Protein AF-A0A968B4P5-F1 (afdb_monomer)

pLDDT: mean 87.43, std 12.28, range [45.12, 97.56]

Nearest PDB structures (foldseek):
  6zuk-assembly2_F  TM=4.477E-01  e=1.200E-01  Ralstonia solanacearum
  7e7v-assembly1_A  TM=4.349E-01  e=1.587E-01  Ralstonia solanacearum
  6zum-assembly1_A  TM=4.389E-01  e=4.347E-01  Ralstonia solanacearum
  2bs6-assembly1_B  TM=4.387E-01  e=5.437E-01  Ralstonia solanacearum
  5o7v-assembly2_B  TM=4.573E-01  e=1.006E+00  Ralstonia solanacearum

Foldseek 3Di:
DPDPPPDADPPWDALAPQAWEDDPAWIWGQTVVQFIWIDGDRDIDGLDDPVNSVLSVPFPGDRQKHWYWDADPNWIKIWIDDPRSQWIKIATDPVSDIDTDADDPVRGHDPDDDDDDDPNRD

Secondary structure (DSSP, 8-state):
-----TT------BSSTB--EE-SS-EEEEBTTS-EEEEETTEEEE---HHHHHHHHT-S--TTEEEEEEEETTEEEEEEEETTTTEEEEEETTT--EEE-EETTTTEEP-------BTTB-

Structure (mmCIF, N/CA/C/O backbone):
data_AF-A0A968B4P5-F1
#
_entry.id   AF-A0A968B4P5-F1
#
loop_
_atom_site.group_PDB
_atom_site.id
_atom_site.type_symbol
_atom_site.label_atom_id
_atom_site.label_alt_id
_atom_site.label_comp_id
_atom_site.label_asym_id
_atom_site.label_entity_id
_atom_site.label_seq_id
_atom_site.pdbx_PDB_ins_code
_atom_site.Cartn_x
_atom_site.Cartn_y
_atom_site.Cartn_z
_atom_site.occupancy
_atom_site.B_iso_or_equiv
_atom_site.auth_seq_id
_atom_site.auth_comp_id
_atom_site.auth_asym_id
_atom_site.auth_atom_id
_atom_site.pdbx_PDB_model_num
ATOM 1 N N . PRO A 1 1 ? -24.542 -18.817 24.079 1.00 47.81 1 PRO A N 1
ATOM 2 C CA . PRO A 1 1 ? -24.831 -18.871 22.624 1.00 47.81 1 PRO A CA 1
ATOM 3 C C . PRO A 1 1 ? -23.732 -18.130 21.853 1.00 47.81 1 PRO A C 1
ATOM 5 O O . PRO A 1 1 ? -23.569 -16.935 22.057 1.00 47.81 1 PRO A O 1
ATOM 8 N N . PHE A 1 2 ? -22.935 -18.840 21.048 1.00 45.12 2 PHE A N 1
ATOM 9 C CA . PHE A 1 2 ? -22.027 -18.202 20.089 1.00 45.12 2 PHE A CA 1
ATOM 10 C C . PHE A 1 2 ? -22.834 -17.903 18.832 1.00 45.12 2 PHE A C 1
ATOM 12 O O . PHE A 1 2 ? -22.957 -18.735 17.935 1.00 45.12 2 PHE A O 1
ATOM 19 N N . GLU A 1 3 ? -23.484 -16.748 18.839 1.00 58.69 3 GLU A N 1
ATOM 20 C CA . GLU A 1 3 ? -24.180 -16.222 17.677 1.00 58.69 3 GLU A CA 1
ATOM 21 C C . GLU A 1 3 ? -23.124 -15.801 16.648 1.00 58.69 3 GLU A C 1
ATOM 23 O O . GLU A 1 3 ? -22.128 -15.161 16.998 1.00 58.69 3 GLU A O 1
ATOM 28 N N . ARG A 1 4 ? -23.279 -16.214 15.383 1.00 52.91 4 ARG A N 1
ATOM 29 C CA . ARG A 1 4 ? -22.444 -15.652 14.318 1.00 52.91 4 ARG A CA 1
ATOM 30 C C . ARG A 1 4 ? -22.766 -14.164 14.262 1.00 52.91 4 ARG A C 1
ATOM 32 O O . ARG A 1 4 ? -23.924 -13.816 14.072 1.00 52.91 4 ARG A O 1
ATOM 39 N N . VAL A 1 5 ? -21.754 -13.312 14.403 1.00 59.78 5 VAL A N 1
ATOM 40 C CA . VAL A 1 5 ? -21.895 -11.893 14.070 1.00 59.78 5 VAL A CA 1
ATOM 41 C C . VAL A 1 5 ? -22.142 -11.831 12.564 1.00 59.78 5 VAL A C 1
ATOM 43 O O . VAL A 1 5 ? -21.235 -12.023 11.753 1.00 59.78 5 VAL A O 1
ATOM 46 N N . GLU A 1 6 ? -23.409 -11.698 12.191 1.00 52.09 6 GLU A N 1
ATOM 47 C CA . GLU A 1 6 ? -23.842 -11.536 10.812 1.00 52.09 6 GLU A CA 1
ATOM 48 C C . GLU A 1 6 ? -23.453 -10.122 10.358 1.00 52.09 6 GLU A C 1
ATOM 50 O O . GLU A 1 6 ? -23.793 -9.144 11.017 1.00 52.09 6 GLU A O 1
ATOM 55 N N . GLY A 1 7 ? -22.690 -10.013 9.264 1.00 55.66 7 GLY A N 1
ATOM 56 C CA . GLY A 1 7 ? -22.338 -8.710 8.680 1.00 55.66 7 GLY A CA 1
ATOM 57 C C . GLY A 1 7 ? -20.881 -8.493 8.266 1.00 55.66 7 GLY A C 1
ATOM 58 O O . GLY A 1 7 ? -20.528 -7.369 7.940 1.00 55.66 7 GLY A O 1
ATOM 59 N N . GLY A 1 8 ? -20.037 -9.531 8.251 1.00 58.56 8 GLY A N 1
ATOM 60 C CA . GLY A 1 8 ? -18.590 -9.376 8.048 1.00 58.56 8 GLY A CA 1
ATOM 61 C C . GLY A 1 8 ? -17.955 -10.171 6.916 1.00 58.56 8 GLY A C 1
ATOM 62 O O . GLY A 1 8 ? -16.843 -10.664 7.081 1.00 58.56 8 GLY A O 1
ATOM 63 N N . ILE A 1 9 ? -18.657 -10.411 5.805 1.00 66.44 9 ILE A N 1
ATOM 64 C CA . ILE A 1 9 ? -18.059 -11.181 4.706 1.00 66.44 9 ILE A CA 1
ATOM 65 C C . ILE A 1 9 ? -17.255 -10.242 3.811 1.00 66.44 9 ILE A C 1
ATOM 67 O O . ILE A 1 9 ? -17.810 -9.572 2.940 1.00 66.44 9 ILE A O 1
ATOM 71 N N . VAL A 1 10 ? -15.936 -10.274 3.966 1.00 80.12 10 VAL A N 1
ATOM 72 C CA . VAL A 1 10 ? -15.005 -9.726 2.977 1.00 80.12 10 VAL A CA 1
ATOM 73 C C . VAL A 1 10 ? -14.963 -10.691 1.789 1.00 80.12 10 VAL A C 1
ATOM 75 O O . VAL A 1 10 ? -14.426 -11.792 1.881 1.00 80.12 10 VAL A O 1
ATOM 78 N N . ARG A 1 11 ? -15.594 -10.310 0.671 1.00 82.75 11 ARG A N 1
ATOM 79 C CA . ARG A 1 11 ? -15.707 -11.137 -0.552 1.00 82.75 11 ARG A CA 1
ATOM 80 C C . ARG A 1 11 ? -14.565 -10.907 -1.549 1.00 82.75 11 ARG A C 1
ATOM 82 O O . ARG A 1 11 ? -14.750 -11.108 -2.745 1.00 82.75 11 ARG A O 1
ATOM 89 N N . VAL A 1 12 ? -13.404 -10.478 -1.066 1.00 90.38 12 VAL A N 1
ATOM 90 C CA . VAL A 1 12 ? -12.206 -10.245 -1.878 1.00 90.38 12 VAL A CA 1
ATOM 91 C C . VAL A 1 12 ? -11.053 -11.079 -1.327 1.00 90.38 12 VAL A C 1
ATOM 93 O O . VAL A 1 12 ? -10.857 -11.159 -0.115 1.00 90.38 12 VAL A O 1
ATOM 96 N N . GLY A 1 13 ? -10.335 -11.765 -2.217 1.00 90.62 13 GLY A N 1
ATOM 97 C CA . GLY A 1 13 ? -9.142 -12.530 -1.862 1.00 90.62 13 GLY A CA 1
ATOM 98 C C . GLY A 1 13 ? -7.896 -11.649 -1.841 1.00 90.62 13 GLY A C 1
ATOM 99 O O . GLY A 1 13 ? -7.950 -10.468 -2.171 1.00 90.62 13 GLY A O 1
ATOM 100 N N . LEU A 1 14 ? -6.747 -12.234 -1.505 1.00 94.88 14 LEU A N 1
ATOM 101 C CA . LEU A 1 14 ? -5.464 -11.538 -1.596 1.00 94.88 14 LEU A CA 1
ATOM 102 C C . LEU A 1 14 ? -4.929 -11.589 -3.030 1.00 94.88 14 LEU A C 1
ATOM 104 O O . LEU A 1 14 ? -4.799 -12.669 -3.605 1.00 94.88 14 LEU A O 1
ATOM 108 N N . GLY A 1 15 ? -4.574 -10.431 -3.584 1.00 93.56 15 GLY A N 1
ATOM 109 C CA . GLY A 1 15 ? -3.835 -10.327 -4.845 1.00 93.56 15 GLY A CA 1
ATOM 110 C C . GLY A 1 15 ? -2.340 -10.600 -4.668 1.00 93.56 15 GLY A C 1
ATOM 111 O O . GLY A 1 15 ? -1.680 -11.061 -5.594 1.00 93.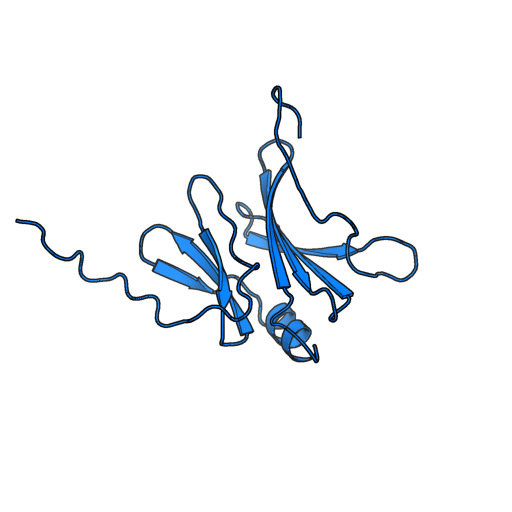56 15 GLY A O 1
ATOM 112 N N . ALA A 1 16 ? -1.819 -10.372 -3.458 1.00 96.00 16 ALA A N 1
ATOM 113 C CA . ALA A 1 16 ? -0.443 -10.662 -3.071 1.00 96.00 16 ALA A CA 1
ATOM 114 C C . ALA A 1 16 ? -0.389 -11.128 -1.612 1.00 96.00 16 ALA A C 1
ATOM 116 O O . ALA A 1 16 ? -0.795 -10.404 -0.700 1.00 96.00 16 ALA A O 1
ATOM 117 N N . ILE A 1 17 ? 0.138 -12.331 -1.382 1.00 94.38 17 ILE A N 1
ATOM 118 C CA . ILE A 1 17 ? 0.129 -12.986 -0.062 1.00 94.38 17 ILE A CA 1
ATOM 119 C C . ILE A 1 17 ? 0.935 -12.226 1.002 1.00 94.38 17 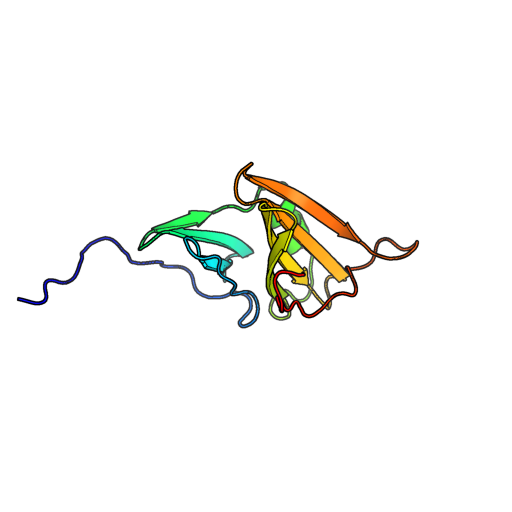ILE A C 1
ATOM 121 O O . ILE A 1 17 ? 0.633 -12.325 2.186 1.00 94.38 17 ILE A O 1
ATOM 125 N N . HIS A 1 18 ? 1.938 -11.448 0.586 1.00 95.44 18 HIS A N 1
ATOM 126 C CA . HIS A 1 18 ? 2.809 -10.678 1.475 1.00 95.44 18 HIS A CA 1
ATOM 127 C C . HIS A 1 18 ? 2.394 -9.207 1.600 1.00 95.44 18 HIS A C 1
ATOM 129 O O . HIS A 1 18 ? 3.128 -8.421 2.191 1.00 95.44 18 HIS A O 1
ATOM 135 N N . SER A 1 19 ? 1.232 -8.820 1.062 1.00 96.50 19 SER A N 1
ATOM 136 C CA . SER A 1 19 ? 0.722 -7.444 1.143 1.00 96.50 19 SER A CA 1
ATOM 137 C C . SER A 1 19 ? 0.062 -7.105 2.480 1.00 96.50 19 SER A C 1
ATOM 139 O O . SER A 1 19 ? -0.161 -5.930 2.763 1.00 96.50 19 SER A O 1
ATOM 141 N N . VAL A 1 20 ? -0.266 -8.112 3.292 1.00 96.44 20 VAL A N 1
ATOM 142 C CA . VAL A 1 20 ? -1.005 -7.908 4.538 1.00 96.44 20 VAL A CA 1
ATOM 143 C C . VAL A 1 20 ? -0.119 -7.222 5.575 1.00 96.44 20 VAL A C 1
ATOM 145 O O . VAL A 1 20 ? 0.969 -7.704 5.884 1.00 96.44 20 VAL A O 1
ATOM 148 N N . ALA A 1 21 ? -0.604 -6.122 6.142 1.00 96.50 21 ALA A N 1
ATOM 149 C CA . ALA A 1 21 ? 0.011 -5.452 7.283 1.00 96.50 21 ALA A CA 1
ATOM 150 C C . ALA A 1 21 ? -1.069 -4.906 8.219 1.00 96.50 21 ALA A C 1
ATOM 152 O O . ALA A 1 21 ? -2.220 -4.773 7.818 1.00 96.50 21 ALA A O 1
ATOM 153 N N . ASN A 1 22 ? -0.717 -4.577 9.458 1.00 95.06 22 ASN A N 1
ATOM 154 C CA . ASN A 1 22 ? -1.686 -4.071 10.422 1.00 95.06 22 ASN A CA 1
ATOM 155 C C . ASN A 1 22 ? -1.107 -2.969 11.311 1.00 95.06 22 ASN A C 1
ATOM 157 O O . ASN A 1 22 ? 0.085 -2.955 11.619 1.00 95.06 22 ASN A O 1
ATOM 161 N N . THR A 1 23 ? -1.985 -2.083 11.757 1.00 93.94 23 THR A N 1
ATOM 162 C CA . THR A 1 23 ? -1.788 -1.205 12.916 1.00 93.94 23 THR A CA 1
ATOM 163 C C . THR A 1 23 ? -2.515 -1.838 14.116 1.00 93.94 23 THR A C 1
ATOM 165 O O . THR A 1 23 ? -3.037 -2.954 13.993 1.00 93.94 23 THR A O 1
ATOM 168 N N . PRO A 1 24 ? -2.545 -1.201 15.300 1.00 91.94 24 PRO A N 1
ATOM 169 C CA . PRO 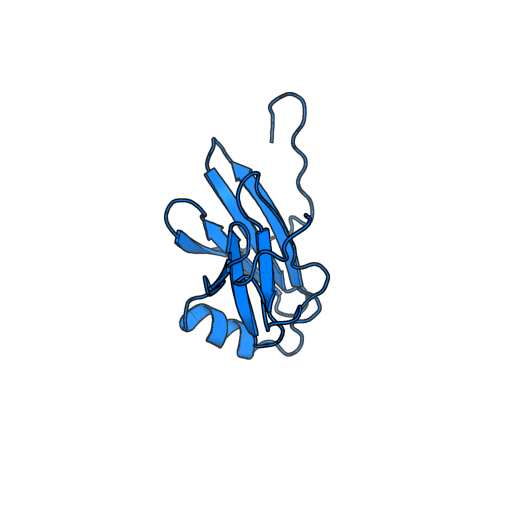A 1 24 ? -3.384 -1.673 16.402 1.00 91.94 24 PRO A CA 1
ATOM 170 C C . PRO A 1 24 ? -4.880 -1.753 16.055 1.00 91.94 24 PRO A C 1
ATOM 172 O O . PRO A 1 24 ? -5.565 -2.629 16.576 1.00 91.94 24 PRO A O 1
ATOM 175 N N . ASP A 1 25 ? -5.359 -0.890 15.152 1.00 91.00 25 ASP A N 1
ATOM 176 C CA . ASP A 1 25 ? -6.794 -0.701 14.895 1.00 91.00 25 ASP A CA 1
ATOM 177 C C . ASP A 1 25 ? -7.256 -1.196 13.514 1.00 91.00 25 ASP A C 1
ATOM 179 O O . ASP A 1 25 ? -8.443 -1.473 13.319 1.00 91.00 25 ASP A O 1
ATOM 183 N N . LEU A 1 26 ? -6.341 -1.301 12.543 1.00 94.62 26 LEU A N 1
ATOM 184 C CA . LEU A 1 26 ? -6.661 -1.575 11.139 1.00 94.62 26 LEU A CA 1
ATOM 185 C C . LEU A 1 26 ? -5.773 -2.666 10.542 1.00 94.62 26 LEU A C 1
ATOM 187 O O . LEU A 1 26 ? -4.595 -2.795 10.877 1.00 94.62 26 LEU A O 1
ATOM 191 N N . ILE A 1 27 ? -6.330 -3.411 9.590 1.00 95.44 27 ILE A N 1
ATOM 192 C CA . ILE A 1 27 ? -5.600 -4.340 8.719 1.00 95.44 27 ILE A CA 1
ATOM 193 C C . ILE A 1 27 ? -5.635 -3.792 7.292 1.00 95.44 27 ILE A C 1
ATOM 195 O O . ILE A 1 27 ? -6.679 -3.360 6.821 1.00 95.44 27 ILE A O 1
ATOM 199 N N . PHE A 1 28 ? -4.517 -3.853 6.582 1.00 97.00 28 PHE A N 1
ATOM 200 C CA . PHE A 1 28 ? -4.382 -3.426 5.193 1.00 97.00 28 PHE A CA 1
ATOM 201 C C . PHE A 1 28 ? -3.948 -4.592 4.320 1.00 97.00 28 PHE A C 1
ATOM 203 O O . PHE A 1 28 ? -3.129 -5.406 4.750 1.00 97.00 28 PHE A O 1
ATOM 210 N N . PHE A 1 29 ? -4.466 -4.676 3.097 1.00 97.00 29 PHE A N 1
ATOM 211 C CA . PHE A 1 29 ? -4.061 -5.710 2.146 1.00 97.00 29 PHE A CA 1
ATOM 212 C C . PHE A 1 29 ? -4.352 -5.326 0.692 1.00 97.00 29 PHE A C 1
ATOM 214 O O . PHE A 1 29 ? -5.223 -4.504 0.400 1.00 97.00 29 PHE A O 1
ATOM 221 N N . PHE A 1 30 ? -3.637 -5.967 -0.234 1.00 97.56 30 PHE A N 1
ATOM 222 C CA . PHE A 1 30 ? -3.897 -5.870 -1.668 1.00 97.56 30 PHE A CA 1
ATOM 223 C C . PHE A 1 30 ? -4.885 -6.957 -2.106 1.00 97.56 30 PHE A C 1
ATOM 225 O O . PHE A 1 30 ? -4.644 -8.152 -1.898 1.00 97.56 30 PHE A O 1
ATOM 232 N N . GLY A 1 31 ? -5.998 -6.539 -2.702 1.00 96.62 31 GLY A N 1
ATOM 233 C CA . GLY A 1 31 ? -7.088 -7.397 -3.146 1.00 96.62 31 GLY A CA 1
ATOM 234 C C . GLY A 1 31 ? -6.811 -8.095 -4.477 1.00 96.62 31 GLY A C 1
ATOM 235 O O . GLY A 1 31 ? -6.069 -7.606 -5.328 1.00 96.62 31 GLY A O 1
ATOM 236 N N . SER A 1 32 ? -7.437 -9.254 -4.679 1.00 95.19 32 SER A N 1
ATOM 237 C CA . SER A 1 32 ? -7.354 -10.027 -5.928 1.00 95.19 32 SER A CA 1
ATOM 238 C C . SER A 1 32 ? -7.962 -9.308 -7.139 1.00 95.19 32 SER A C 1
ATOM 240 O O . SER A 1 32 ? -7.753 -9.729 -8.272 1.00 95.19 32 SER A O 1
ATOM 242 N N . ASP A 1 33 ? -8.730 -8.249 -6.905 1.00 95.12 33 ASP A N 1
ATOM 243 C CA . ASP A 1 33 ? -9.362 -7.392 -7.908 1.00 95.12 33 ASP A CA 1
ATOM 244 C C . ASP A 1 33 ? -8.517 -6.154 -8.274 1.00 95.12 33 ASP A C 1
ATOM 246 O O . ASP A 1 33 ? -8.963 -5.303 -9.045 1.00 95.12 33 ASP A O 1
ATOM 250 N N . GLY A 1 34 ? -7.296 -6.047 -7.7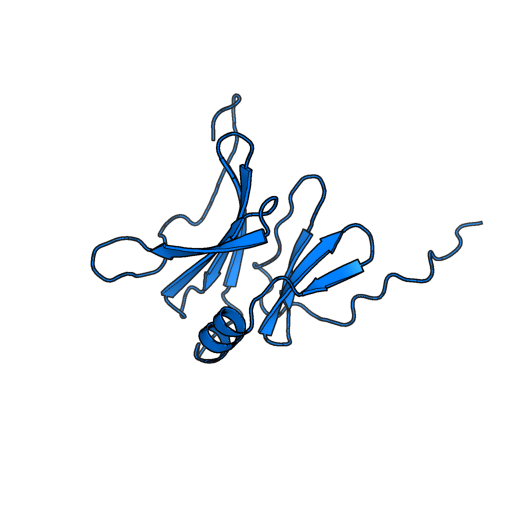40 1.00 94.94 34 GLY A N 1
ATOM 251 C CA . GLY A 1 34 ? -6.379 -4.943 -8.023 1.00 94.94 34 GLY A CA 1
ATOM 252 C C . GLY A 1 34 ? -6.629 -3.679 -7.198 1.00 94.94 34 GLY A C 1
ATOM 253 O O . GLY A 1 34 ? -6.016 -2.647 -7.479 1.00 94.94 34 GLY A O 1
ATOM 254 N N . GLN A 1 35 ? -7.510 -3.736 -6.196 1.00 96.88 35 GLN A N 1
ATOM 255 C CA . GLN A 1 35 ? -7.731 -2.647 -5.244 1.00 96.88 35 GLN A CA 1
ATOM 256 C C . GLN A 1 35 ? -6.914 -2.848 -3.962 1.00 96.88 35 GLN A C 1
ATOM 258 O O . GLN A 1 35 ? -6.455 -3.947 -3.650 1.00 96.88 35 GLN A O 1
ATOM 263 N N . ILE A 1 36 ? -6.732 -1.771 -3.202 1.00 97.25 36 ILE A N 1
ATOM 264 C CA . ILE A 1 36 ? -6.103 -1.805 -1.881 1.00 97.25 36 ILE A CA 1
ATOM 265 C C . ILE A 1 36 ? -7.185 -1.548 -0.840 1.00 97.25 36 ILE A C 1
ATOM 267 O O . ILE A 1 36 ? -7.980 -0.616 -0.986 1.00 97.25 36 ILE A O 1
ATOM 271 N N . TYR A 1 37 ? -7.196 -2.370 0.204 1.00 96.81 37 TYR A N 1
ATOM 272 C CA . TYR A 1 37 ? -8.218 -2.356 1.239 1.00 96.81 37 TYR A CA 1
ATOM 273 C C . TYR A 1 37 ? -7.646 -1.976 2.598 1.00 96.81 37 TYR A C 1
ATOM 275 O O . TYR A 1 37 ? -6.546 -2.402 2.956 1.00 96.81 37 TYR A O 1
ATOM 283 N N . GLY A 1 38 ? -8.436 -1.215 3.353 1.00 95.88 38 GLY A N 1
ATOM 284 C CA . GLY A 1 38 ? -8.309 -1.044 4.795 1.00 95.88 38 GLY A CA 1
ATOM 285 C C . GLY A 1 38 ? -9.496 -1.717 5.477 1.00 95.88 38 GLY A C 1
ATOM 286 O O . GLY A 1 38 ? -10.635 -1.567 5.042 1.00 95.88 38 GLY A O 1
ATOM 287 N N . MET A 1 39 ? -9.241 -2.494 6.520 1.00 93.56 39 MET A N 1
ATOM 288 C CA . MET A 1 39 ? -10.246 -3.275 7.227 1.00 93.56 39 MET A CA 1
ATOM 289 C C . MET A 1 39 ? -10.265 -2.893 8.701 1.00 93.56 39 MET A C 1
ATOM 291 O O . MET A 1 39 ? -9.250 -3.006 9.390 1.00 93.56 39 MET A O 1
ATOM 295 N N . SER A 1 40 ? -11.442 -2.481 9.173 1.00 90.62 40 SER A N 1
ATOM 296 C CA . SER A 1 40 ? -11.732 -2.232 10.584 1.00 90.62 40 SER A CA 1
ATOM 297 C C . SER A 1 40 ? -12.808 -3.205 11.053 1.00 90.62 40 SER A C 1
ATOM 299 O O . SER A 1 40 ? -13.913 -3.257 10.505 1.00 90.62 40 SER A O 1
ATOM 301 N N . GLY A 1 41 ? -12.480 -4.023 12.052 1.00 85.00 41 GLY A N 1
ATOM 302 C CA . GLY A 1 41 ? -13.378 -5.065 12.542 1.00 85.00 41 GLY A CA 1
ATOM 303 C C . GLY A 1 41 ? -13.734 -6.079 11.453 1.00 85.00 41 GLY A C 1
ATOM 304 O O . GLY A 1 41 ? -12.939 -6.952 11.132 1.00 85.00 41 GLY A O 1
ATOM 305 N N . SER A 1 42 ? -14.955 -5.997 10.925 1.00 82.12 42 SER A N 1
ATOM 306 C CA . SER A 1 42 ? -15.518 -6.941 9.947 1.00 82.12 42 SER A CA 1
ATOM 307 C C . SER A 1 42 ? -15.779 -6.331 8.563 1.00 82.12 42 SER A C 1
ATOM 309 O O . SER A 1 42 ? -16.210 -7.044 7.656 1.00 82.12 42 SER A O 1
ATOM 311 N N . THR A 1 43 ? -15.506 -5.036 8.392 1.00 85.94 43 THR A N 1
ATOM 312 C CA . THR A 1 43 ? -15.756 -4.292 7.151 1.00 85.94 43 THR A CA 1
ATOM 313 C C . THR A 1 43 ? -14.432 -3.972 6.473 1.00 85.94 43 THR A C 1
ATOM 315 O O . THR A 1 43 ? -13.515 -3.481 7.128 1.00 85.94 43 THR A O 1
ATOM 318 N N . ALA A 1 44 ? -14.332 -4.257 5.172 1.00 91.75 44 ALA A N 1
ATOM 319 C CA . ALA A 1 44 ? -13.191 -3.890 4.340 1.00 91.75 44 ALA A CA 1
ATOM 320 C C . ALA A 1 44 ? -13.611 -2.812 3.338 1.00 91.75 44 ALA A C 1
ATOM 322 O O . ALA A 1 44 ? -14.470 -3.056 2.487 1.00 91.75 44 ALA A O 1
ATOM 323 N N . ASP A 1 45 ? -12.972 -1.653 3.428 1.00 93.69 45 ASP A N 1
ATOM 324 C CA . ASP A 1 45 ? -13.213 -0.499 2.573 1.00 93.69 45 ASP A CA 1
ATOM 325 C C . ASP A 1 45 ? -12.072 -0.339 1.567 1.00 93.69 45 ASP A C 1
ATOM 327 O O . ASP A 1 45 ? -10.900 -0.568 1.877 1.00 93.69 45 ASP A O 1
ATOM 331 N N . VAL A 1 46 ? -12.414 0.052 0.338 1.00 95.50 46 VAL A N 1
ATOM 332 C CA . VAL A 1 46 ? -11.421 0.358 -0.699 1.00 95.50 46 VAL A CA 1
ATOM 333 C C . VAL A 1 46 ? -10.766 1.694 -0.364 1.00 95.50 46 VAL A C 1
ATOM 335 O O . VAL A 1 46 ? -11.432 2.727 -0.368 1.00 95.50 46 VAL A O 1
ATOM 338 N N . ILE A 1 47 ? -9.457 1.671 -0.122 1.00 96.56 47 ILE A N 1
ATOM 339 C CA . ILE A 1 47 ? -8.651 2.866 0.165 1.00 96.56 47 ILE A CA 1
ATOM 340 C C . ILE A 1 47 ? -7.833 3.329 -1.047 1.00 96.56 47 ILE A C 1
ATOM 342 O O . ILE A 1 47 ? -7.330 4.451 -1.062 1.00 96.56 47 ILE A O 1
ATOM 346 N N . SER A 1 48 ? -7.693 2.501 -2.088 1.00 96.00 48 SER A N 1
ATOM 347 C CA . SER A 1 48 ? -7.012 2.891 -3.328 1.00 96.00 48 SER A CA 1
ATOM 348 C C . SER A 1 48 ? -7.791 3.947 -4.112 1.00 96.00 48 SER A C 1
ATOM 350 O O . SER A 1 48 ? -8.994 3.837 -4.351 1.00 96.00 48 SER A O 1
ATOM 352 N N . THR A 1 49 ? -7.077 4.954 -4.617 1.00 96.19 49 THR A N 1
ATOM 353 C CA . THR A 1 49 ? -7.642 5.896 -5.589 1.00 96.19 49 THR A CA 1
ATOM 354 C C . THR A 1 49 ? -7.699 5.270 -6.985 1.00 96.19 49 THR A C 1
ATOM 356 O O . THR A 1 49 ? -6.939 4.357 -7.318 1.00 96.19 49 THR A O 1
ATOM 359 N N . LYS A 1 50 ? -8.548 5.819 -7.867 1.00 94.81 50 LYS A N 1
ATOM 360 C CA . LYS A 1 50 ? -8.601 5.400 -9.283 1.00 94.81 50 LYS A CA 1
ATOM 361 C C . LYS A 1 50 ? -7.249 5.533 -9.991 1.00 94.81 50 LYS A C 1
ATOM 363 O O . LYS A 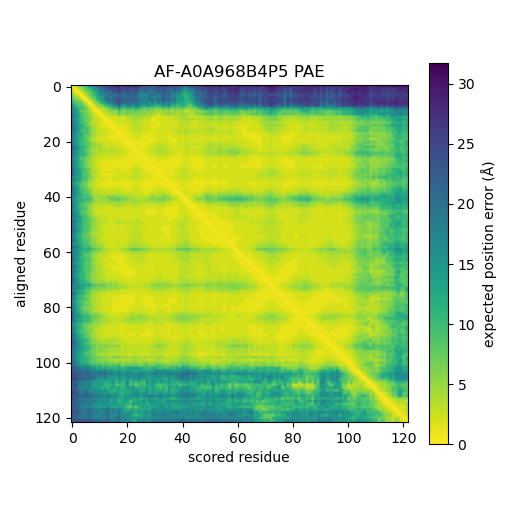1 50 ? -6.959 4.746 -10.887 1.00 94.81 50 LYS A O 1
ATOM 368 N N . ALA A 1 51 ? -6.444 6.529 -9.614 1.00 93.62 51 ALA A N 1
ATOM 369 C CA . ALA A 1 51 ? -5.124 6.749 -10.195 1.00 93.62 51 ALA A CA 1
ATOM 370 C C . ALA A 1 51 ? -4.158 5.614 -9.827 1.00 93.62 51 ALA A C 1
ATOM 372 O O . ALA A 1 51 ? -3.540 5.037 -10.715 1.00 93.62 51 ALA A O 1
ATOM 373 N N . ILE A 1 52 ? -4.117 5.232 -8.548 1.00 94.62 52 ILE A N 1
ATOM 374 C CA . ILE A 1 52 ? -3.250 4.157 -8.046 1.00 94.62 52 ILE A CA 1
ATOM 375 C C . ILE A 1 52 ? -3.662 2.806 -8.614 1.00 94.62 52 ILE A C 1
ATOM 377 O O . ILE A 1 52 ? -2.820 2.078 -9.130 1.00 94.62 52 ILE A O 1
ATOM 381 N N . ALA A 1 53 ? -4.960 2.490 -8.596 1.00 95.06 53 ALA A N 1
ATOM 382 C CA . ALA A 1 53 ? -5.455 1.245 -9.182 1.00 95.06 53 ALA A CA 1
ATOM 383 C C . ALA A 1 53 ? -5.103 1.149 -10.679 1.00 95.06 53 ALA A C 1
ATOM 385 O O . ALA A 1 53 ? -4.682 0.098 -11.163 1.00 95.06 53 ALA A O 1
ATOM 386 N N . ARG A 1 54 ? -5.209 2.266 -11.415 1.00 94.69 54 ARG A N 1
ATOM 387 C CA . ARG A 1 54 ? -4.794 2.330 -12.821 1.00 94.69 54 ARG A CA 1
ATOM 388 C C . ARG A 1 54 ? -3.289 2.142 -12.981 1.00 94.69 54 ARG A C 1
ATOM 390 O O . ARG A 1 54 ? -2.878 1.456 -13.911 1.00 94.69 54 ARG A O 1
ATOM 397 N N . GLU A 1 55 ? -2.471 2.738 -12.123 1.00 94.31 55 GLU A N 1
ATOM 398 C CA . GLU A 1 55 ? -1.022 2.558 -12.185 1.00 94.31 55 GLU A CA 1
ATOM 399 C C . GLU A 1 55 ? -0.628 1.096 -11.951 1.00 94.31 55 GLU A C 1
ATOM 401 O O . GLU A 1 55 ? 0.067 0.520 -12.787 1.00 94.31 55 GLU A O 1
ATOM 406 N N . ILE A 1 56 ? -1.169 0.472 -10.901 1.00 94.69 56 ILE A N 1
ATOM 407 C CA . ILE A 1 56 ? -0.937 -0.941 -10.571 1.00 94.69 56 ILE A CA 1
ATOM 408 C C . ILE A 1 56 ? -1.394 -1.861 -11.709 1.00 94.69 56 ILE A C 1
ATOM 410 O O . ILE A 1 56 ? -0.719 -2.843 -12.009 1.00 94.69 56 ILE A O 1
ATOM 414 N N . SER A 1 57 ? -2.493 -1.528 -12.398 1.00 94.69 57 SER A N 1
ATOM 415 C CA . SER A 1 57 ? -2.981 -2.318 -13.540 1.00 94.69 57 SER A CA 1
ATOM 416 C C . SER A 1 57 ? -2.000 -2.389 -14.718 1.00 94.69 57 SER A C 1
ATOM 418 O O . SER A 1 57 ? -2.118 -3.285 -15.550 1.00 94.69 57 SER A O 1
ATOM 420 N N . ASN A 1 58 ? -1.019 -1.480 -14.787 1.00 93.12 58 ASN A N 1
ATOM 421 C CA . ASN A 1 58 ? 0.025 -1.508 -15.815 1.00 93.12 58 ASN A CA 1
ATOM 422 C C . ASN A 1 58 ? 1.204 -2.425 -15.447 1.00 93.12 58 ASN A C 1
ATOM 424 O O . ASN A 1 58 ? 2.111 -2.603 -16.262 1.00 93.12 58 ASN A O 1
ATOM 428 N N . PHE A 1 59 ? 1.244 -2.980 -14.232 1.00 92.94 59 PHE A N 1
ATOM 429 C CA . PHE A 1 59 ? 2.319 -3.876 -13.818 1.00 92.94 59 PHE A CA 1
ATOM 430 C C . PHE A 1 59 ? 2.097 -5.278 -14.388 1.00 92.94 59 PHE A C 1
ATOM 432 O O . PHE A 1 59 ? 1.001 -5.826 -14.324 1.00 92.94 59 PHE A O 1
ATOM 439 N N . GLY A 1 60 ? 3.163 -5.890 -14.914 1.00 89.94 60 GLY A N 1
ATOM 440 C CA . GLY A 1 60 ? 3.098 -7.265 -15.426 1.00 89.94 60 GLY A CA 1
ATOM 441 C C . GLY A 1 60 ? 2.908 -8.317 -14.326 1.00 89.94 60 GLY A C 1
ATOM 442 O O . GLY A 1 60 ? 2.269 -9.338 -14.560 1.00 89.94 60 GLY A O 1
ATOM 443 N N . THR A 1 61 ? 3.425 -8.046 -13.124 1.00 91.50 61 THR A N 1
ATOM 444 C CA . THR A 1 61 ? 3.293 -8.906 -11.942 1.00 91.50 61 THR A CA 1
ATOM 445 C C . THR A 1 61 ? 2.863 -8.050 -10.759 1.00 91.50 61 THR A C 1
ATOM 447 O O . THR A 1 61 ? 3.498 -7.038 -10.475 1.00 91.50 61 THR A O 1
ATOM 450 N N . VAL A 1 62 ? 1.787 -8.467 -10.087 1.00 94.69 62 VAL A N 1
ATOM 451 C CA . VAL A 1 62 ? 1.251 -7.799 -8.885 1.00 94.69 62 VAL A CA 1
ATOM 452 C C . VAL A 1 62 ? 1.278 -8.688 -7.640 1.00 94.69 62 VAL A C 1
ATOM 454 O O . VAL A 1 62 ? 1.147 -8.194 -6.525 1.00 94.69 62 VAL A O 1
ATOM 457 N N . SER A 1 63 ? 1.469 -10.000 -7.805 1.00 95.88 63 SER A N 1
ATOM 458 C CA . SER A 1 63 ? 1.468 -10.981 -6.710 1.00 95.88 63 SER A CA 1
ATOM 459 C C . SER A 1 63 ? 2.722 -10.943 -5.834 1.00 95.88 63 SER A C 1
ATOM 461 O O . SER A 1 63 ? 2.764 -11.583 -4.786 1.00 95.88 63 SER A O 1
ATOM 463 N N . ASP A 1 64 ? 3.744 -10.209 -6.267 1.00 93.94 64 ASP A N 1
ATOM 464 C CA . ASP A 1 64 ? 5.017 -9.973 -5.586 1.00 93.94 64 ASP A CA 1
ATOM 465 C C . ASP A 1 64 ? 4.994 -8.714 -4.702 1.00 93.94 64 ASP A C 1
ATOM 467 O O . ASP A 1 64 ? 6.046 -8.199 -4.319 1.00 93.94 64 ASP A O 1
ATOM 471 N N . ALA A 1 65 ? 3.805 -8.186 -4.403 1.00 95.31 65 ALA A N 1
ATOM 472 C CA . ALA A 1 65 ? 3.672 -7.033 -3.534 1.00 95.31 65 ALA A CA 1
ATOM 473 C C . ALA A 1 65 ? 3.968 -7.389 -2.067 1.00 95.31 65 ALA A C 1
ATOM 475 O O . ALA A 1 65 ? 3.472 -8.388 -1.534 1.00 95.31 65 ALA A O 1
ATOM 476 N N . HIS A 1 66 ? 4.734 -6.526 -1.403 1.00 95.94 66 HIS A N 1
ATOM 477 C CA . HIS A 1 66 ? 5.072 -6.619 0.015 1.00 95.94 66 HIS A CA 1
ATOM 478 C C . HIS A 1 66 ? 4.520 -5.414 0.771 1.00 95.94 66 HIS A C 1
ATOM 480 O O . HIS A 1 66 ? 4.848 -4.271 0.448 1.00 95.94 66 HIS A O 1
ATOM 486 N N . GLY A 1 67 ? 3.701 -5.682 1.783 1.00 95.62 67 GLY A N 1
ATOM 487 C CA . GLY A 1 67 ? 3.092 -4.687 2.652 1.00 95.62 67 GLY A CA 1
ATOM 488 C C . GLY A 1 67 ? 3.787 -4.630 4.005 1.00 95.62 67 GLY A C 1
ATOM 489 O O . GLY A 1 67 ? 4.220 -5.649 4.543 1.00 95.62 67 GLY A O 1
ATOM 490 N N . ARG A 1 68 ? 3.880 -3.434 4.578 1.00 95.19 68 ARG A N 1
ATOM 491 C CA . ARG A 1 68 ? 4.255 -3.228 5.981 1.00 95.19 68 ARG A CA 1
ATOM 492 C C . ARG A 1 68 ? 3.548 -2.002 6.535 1.00 95.19 68 ARG A C 1
ATOM 494 O O . ARG A 1 68 ? 3.318 -1.045 5.806 1.00 95.19 68 ARG A O 1
ATOM 501 N N . ALA A 1 69 ? 3.263 -2.014 7.828 1.00 95.38 69 ALA A N 1
ATOM 502 C CA . ALA A 1 69 ? 2.823 -0.835 8.554 1.00 95.38 69 ALA A CA 1
ATOM 503 C C . ALA A 1 69 ? 4.011 -0.307 9.355 1.00 95.38 69 ALA A C 1
ATOM 505 O O . ALA A 1 69 ? 4.689 -1.074 10.044 1.00 95.38 69 ALA A O 1
ATOM 506 N N . ILE A 1 70 ? 4.285 0.985 9.237 1.00 94.19 70 ILE A N 1
ATOM 507 C CA . ILE A 1 70 ? 5.324 1.662 10.009 1.00 94.19 70 ILE A CA 1
ATOM 508 C C . ILE A 1 70 ? 4.695 2.836 10.742 1.00 94.19 70 ILE A C 1
ATOM 510 O O . ILE A 1 70 ? 3.784 3.473 10.221 1.00 94.19 70 ILE A O 1
ATOM 514 N N . ASN A 1 71 ? 5.176 3.111 11.948 1.00 92.56 71 ASN A N 1
ATOM 515 C CA . ASN A 1 71 ? 4.845 4.338 12.654 1.00 92.56 71 ASN A CA 1
ATOM 516 C C . ASN A 1 71 ? 6.058 5.268 12.591 1.00 92.56 71 ASN A C 1
ATOM 518 O O . ASN A 1 71 ? 7.180 4.814 12.835 1.00 92.56 71 ASN A O 1
ATOM 522 N N . ILE A 1 72 ? 5.847 6.529 12.229 1.00 89.12 72 ILE A N 1
ATOM 523 C CA . ILE A 1 72 ? 6.877 7.571 12.251 1.00 89.12 72 ILE A CA 1
ATOM 524 C C . ILE A 1 72 ? 6.295 8.747 13.023 1.00 89.12 72 ILE A C 1
ATOM 526 O O . ILE A 1 72 ? 5.303 9.326 12.593 1.00 89.12 72 ILE A O 1
ATOM 530 N N . ASP A 1 73 ? 6.883 9.064 14.177 1.00 89.12 73 ASP A N 1
ATOM 531 C CA . ASP A 1 73 ? 6.471 10.189 15.028 1.00 89.12 73 ASP A CA 1
ATOM 532 C C . ASP A 1 73 ? 4.958 10.219 15.328 1.00 89.12 73 ASP A C 1
ATOM 534 O O . ASP A 1 73 ? 4.328 11.273 15.389 1.00 89.12 73 ASP A O 1
ATOM 538 N N . GLY A 1 74 ? 4.362 9.040 15.531 1.00 88.88 74 GLY A N 1
ATOM 539 C CA . GLY A 1 74 ? 2.938 8.885 15.820 1.00 88.88 74 GLY A CA 1
ATOM 540 C C . GLY A 1 74 ? 2.058 8.675 14.589 1.00 88.88 74 GLY A C 1
ATOM 541 O O . GLY A 1 74 ? 0.947 8.184 14.756 1.00 88.88 74 GLY A O 1
ATOM 542 N N . GLN A 1 75 ? 2.555 8.914 13.375 1.00 91.75 75 GLN A N 1
ATOM 543 C CA . GLN A 1 75 ? 1.794 8.720 12.139 1.00 91.75 75 GLN A CA 1
ATOM 544 C C . GLN A 1 75 ? 1.941 7.292 11.623 1.00 91.75 75 GLN A C 1
ATOM 546 O O . GLN A 1 75 ? 3.058 6.809 11.405 1.00 91.75 75 GLN A O 1
ATOM 551 N N . TRP A 1 76 ? 0.818 6.607 11.415 1.00 95.56 76 TRP A N 1
ATOM 552 C CA . TRP A 1 76 ? 0.819 5.283 10.804 1.00 95.56 76 TRP A CA 1
ATOM 553 C C . TRP A 1 76 ? 0.825 5.382 9.281 1.00 95.56 76 TRP A C 1
ATOM 555 O O . TRP A 1 76 ? 0.013 6.073 8.674 1.00 95.56 76 TRP A O 1
ATOM 565 N N . LEU A 1 77 ? 1.737 4.634 8.669 1.00 95.62 77 LEU A N 1
ATOM 566 C CA . LEU A 1 77 ? 1.917 4.553 7.230 1.00 95.62 77 LEU A CA 1
ATOM 567 C C . LEU A 1 77 ? 1.831 3.092 6.795 1.00 95.62 77 LEU A C 1
ATOM 569 O O . LEU A 1 77 ? 2.611 2.253 7.259 1.00 95.62 77 LEU A O 1
ATOM 573 N N . TYR A 1 78 ? 0.926 2.788 5.872 1.00 96.88 78 TYR A N 1
ATOM 574 C CA . TYR A 1 78 ? 0.924 1.514 5.164 1.00 96.88 78 TYR A CA 1
ATOM 575 C C . TYR A 1 78 ? 1.771 1.637 3.900 1.00 96.88 78 TYR A C 1
ATOM 577 O O . TYR A 1 78 ? 1.438 2.378 2.982 1.00 96.88 78 TYR A O 1
ATOM 585 N N . VAL A 1 79 ? 2.882 0.908 3.858 1.00 96.75 79 VAL A N 1
ATOM 586 C CA . VAL A 1 79 ? 3.823 0.896 2.739 1.00 96.75 79 VAL A CA 1
ATOM 587 C C . VAL A 1 79 ? 3.630 -0.379 1.935 1.00 96.75 79 VAL A C 1
ATOM 589 O O . VAL A 1 79 ? 3.821 -1.474 2.465 1.00 96.75 79 VAL A O 1
ATOM 592 N N . LEU A 1 80 ? 3.315 -0.232 0.651 1.00 96.81 80 LEU A N 1
ATOM 593 C CA . LEU A 1 80 ? 3.111 -1.322 -0.295 1.00 96.81 80 LEU A CA 1
ATOM 594 C C . LEU A 1 80 ? 4.114 -1.220 -1.446 1.00 96.81 80 LEU A C 1
ATOM 596 O O . LEU A 1 80 ? 4.079 -0.284 -2.245 1.00 96.81 80 LEU A O 1
ATOM 600 N N . THR A 1 81 ? 5.005 -2.201 -1.550 1.00 96.38 81 THR A N 1
ATOM 601 C CA . THR A 1 81 ? 6.055 -2.247 -2.575 1.00 96.38 81 THR A CA 1
ATOM 602 C C . THR A 1 81 ? 5.793 -3.361 -3.574 1.00 96.38 81 THR A C 1
ATOM 604 O O . THR A 1 81 ? 5.712 -4.519 -3.176 1.00 96.38 81 THR A O 1
ATOM 607 N N . PHE A 1 82 ? 5.769 -3.030 -4.865 1.00 94.94 82 PHE A N 1
ATOM 608 C CA . PHE A 1 82 ? 5.739 -3.988 -5.973 1.00 94.94 82 PHE A CA 1
ATOM 609 C C . PHE A 1 82 ? 7.162 -4.193 -6.502 1.00 94.94 82 PHE A C 1
ATOM 611 O O . PHE A 1 82 ? 7.790 -3.257 -7.007 1.00 94.94 82 PHE A O 1
ATOM 618 N N . VAL A 1 83 ? 7.702 -5.407 -6.369 1.00 91.62 83 VAL A N 1
ATOM 619 C CA . VAL A 1 83 ? 9.126 -5.677 -6.638 1.00 91.62 83 VAL A CA 1
ATOM 620 C C . VAL A 1 83 ? 9.438 -5.559 -8.131 1.00 91.62 83 VAL A C 1
ATOM 622 O O . VAL A 1 83 ? 10.345 -4.805 -8.493 1.00 91.62 83 VAL A O 1
ATOM 625 N N . ASN A 1 84 ? 8.674 -6.241 -8.982 1.00 89.88 84 ASN A N 1
ATOM 626 C CA . ASN A 1 84 ? 8.791 -6.210 -10.442 1.00 89.88 84 ASN A CA 1
ATOM 627 C C . ASN A 1 84 ? 8.221 -4.919 -11.037 1.00 89.88 84 ASN A C 1
ATOM 629 O O . ASN A 1 84 ? 8.778 -4.398 -11.999 1.00 89.88 84 ASN A O 1
ATOM 633 N N . GLY A 1 85 ? 7.154 -4.373 -10.442 1.00 88.56 85 GLY A N 1
ATOM 634 C CA . GLY A 1 85 ? 6.627 -3.050 -10.799 1.00 88.56 85 GLY A CA 1
ATOM 635 C C . GLY A 1 85 ? 7.601 -1.906 -10.489 1.00 88.56 85 GLY A C 1
ATOM 636 O O . GLY A 1 85 ? 7.463 -0.821 -11.038 1.00 88.56 85 GLY A O 1
ATOM 637 N N . ASN A 1 86 ? 8.608 -2.155 -9.642 1.00 91.31 86 ASN A N 1
ATOM 638 C CA . ASN A 1 86 ? 9.625 -1.197 -9.207 1.00 91.31 86 ASN A CA 1
ATOM 639 C C . ASN A 1 86 ? 9.037 0.113 -8.650 1.00 91.31 86 ASN A C 1
ATOM 641 O O . ASN A 1 86 ? 9.576 1.199 -8.869 1.00 91.31 86 ASN A O 1
ATOM 645 N N . ARG A 1 87 ? 7.938 -0.009 -7.901 1.00 92.75 87 ARG A N 1
ATOM 646 C CA . ARG A 1 87 ? 7.187 1.104 -7.313 1.00 92.75 87 ARG A CA 1
ATOM 647 C C . ARG A 1 87 ? 6.863 0.809 -5.853 1.00 92.75 87 ARG A C 1
ATOM 649 O O . ARG A 1 87 ? 6.606 -0.342 -5.492 1.00 92.75 87 ARG A O 1
ATOM 656 N N . THR A 1 88 ? 6.858 1.848 -5.023 1.00 95.38 88 THR A N 1
ATOM 657 C CA . THR A 1 88 ? 6.410 1.774 -3.628 1.00 95.38 88 THR A CA 1
ATOM 658 C C . THR A 1 88 ? 5.385 2.866 -3.378 1.00 95.38 88 THR A C 1
ATOM 660 O O . THR A 1 88 ? 5.693 4.045 -3.520 1.00 95.38 88 THR A O 1
ATOM 663 N N . PHE A 1 89 ? 4.192 2.468 -2.957 1.00 95.81 89 PHE A N 1
ATOM 664 C CA . PHE A 1 89 ? 3.122 3.372 -2.560 1.00 95.81 89 PHE A CA 1
ATOM 665 C C . PHE A 1 89 ? 3.027 3.414 -1.040 1.00 95.81 89 PHE A C 1
ATOM 667 O O . PHE A 1 89 ? 3.198 2.389 -0.376 1.00 95.81 89 PHE A O 1
ATOM 674 N N . ILE A 1 90 ? 2.743 4.590 -0.494 1.00 96.19 90 ILE A N 1
ATOM 675 C CA . ILE A 1 90 ? 2.423 4.770 0.915 1.00 96.19 90 ILE A CA 1
ATOM 676 C C . ILE A 1 90 ? 1.032 5.360 1.034 1.00 96.19 90 ILE A C 1
ATOM 678 O O . ILE A 1 90 ? 0.724 6.353 0.379 1.00 96.19 90 ILE A O 1
ATOM 682 N N . TYR A 1 91 ? 0.237 4.747 1.900 1.00 97.12 91 TYR A N 1
ATOM 683 C CA . TYR A 1 91 ? -0.996 5.304 2.419 1.00 97.12 91 TYR A CA 1
ATOM 684 C C . TYR A 1 91 ? -0.763 5.818 3.836 1.00 97.12 91 TYR A C 1
ATOM 686 O O . TYR A 1 91 ? -0.294 5.066 4.697 1.00 97.12 91 TYR A O 1
ATOM 694 N N . GLU A 1 92 ? -1.072 7.085 4.073 1.00 95.69 92 GLU A N 1
ATOM 695 C CA . GLU A 1 92 ? -1.082 7.668 5.411 1.00 95.69 92 GLU A CA 1
ATOM 696 C C . GLU A 1 92 ? -2.469 7.487 6.032 1.00 95.69 92 GLU A C 1
ATOM 698 O O . GLU A 1 92 ? -3.494 7.756 5.406 1.00 95.69 92 GLU A O 1
ATOM 703 N N . VAL A 1 93 ? -2.491 6.907 7.233 1.00 94.12 93 VAL A N 1
ATOM 704 C CA . VAL A 1 93 ? -3.699 6.292 7.792 1.00 94.12 93 VAL A CA 1
ATOM 705 C C . VAL A 1 93 ? -4.695 7.324 8.321 1.00 94.12 93 VAL A C 1
ATOM 707 O O . VAL A 1 93 ? -5.896 7.104 8.163 1.00 94.12 93 VAL A O 1
ATOM 710 N N . ASP A 1 94 ? -4.230 8.424 8.917 1.00 91.19 94 ASP A N 1
ATOM 711 C CA . ASP A 1 94 ? -5.100 9.385 9.604 1.00 91.19 94 ASP A CA 1
ATOM 712 C C . ASP A 1 94 ? -5.668 10.445 8.645 1.00 91.19 94 ASP A C 1
ATOM 714 O O . ASP A 1 94 ? -6.831 10.837 8.752 1.00 91.19 94 ASP A O 1
ATOM 718 N N . GLY A 1 95 ? -4.867 10.904 7.689 1.00 91.62 95 GLY A N 1
ATOM 719 C CA . GLY A 1 95 ? -5.236 11.855 6.638 1.00 91.62 95 GLY A CA 1
ATOM 720 C C . GLY A 1 95 ? -5.776 11.204 5.364 1.00 91.62 95 GLY A C 1
ATOM 721 O O . GLY A 1 95 ? -6.438 11.877 4.574 1.00 91.62 95 GLY A O 1
ATOM 722 N N . GLY A 1 96 ? -5.560 9.901 5.166 1.00 93.00 96 GLY A N 1
ATOM 723 C CA . GLY A 1 96 ? -6.111 9.154 4.033 1.00 93.00 96 GLY A CA 1
ATOM 724 C C . GLY A 1 96 ? -5.478 9.509 2.686 1.00 93.00 96 GLY A C 1
ATOM 725 O O . GLY A 1 96 ? -6.092 9.328 1.629 1.00 93.00 96 GLY A O 1
ATOM 726 N N . GLU A 1 97 ? -4.259 10.040 2.716 1.00 93.69 97 GLU A N 1
ATOM 727 C CA . GLU A 1 97 ? -3.532 10.474 1.530 1.00 93.69 97 GLU A CA 1
ATOM 728 C C . GLU A 1 97 ? -2.571 9.400 1.022 1.00 93.69 97 GLU A C 1
ATOM 730 O O . GLU A 1 97 ? -2.107 8.521 1.751 1.00 93.69 97 GLU A O 1
ATOM 735 N N . TRP A 1 98 ? -2.251 9.495 -0.268 1.00 95.50 98 TRP A N 1
ATOM 736 C CA . TRP A 1 98 ? -1.321 8.596 -0.930 1.00 95.50 98 TRP A CA 1
ATOM 737 C C . TRP A 1 98 ? -0.125 9.342 -1.492 1.00 95.50 98 TRP A C 1
ATOM 739 O O . TRP A 1 98 ? -0.271 10.393 -2.116 1.00 95.50 98 TRP A O 1
ATOM 749 N N . PHE A 1 99 ? 1.047 8.735 -1.366 1.00 92.31 99 PHE A N 1
ATOM 750 C CA . PHE A 1 99 ? 2.267 9.227 -1.990 1.00 92.31 99 PHE A CA 1
ATOM 751 C C . PHE A 1 99 ? 3.172 8.080 -2.431 1.00 92.31 99 PHE A C 1
ATOM 753 O O . PHE A 1 99 ? 3.076 6.952 -1.947 1.00 92.31 99 PHE A O 1
ATOM 760 N N . GLU A 1 100 ? 4.049 8.362 -3.390 1.00 91.00 100 GLU A N 1
ATOM 761 C CA . GLU A 1 100 ? 5.031 7.399 -3.879 1.00 91.00 100 GLU A CA 1
ATOM 762 C C . GLU A 1 100 ? 6.360 7.594 -3.148 1.00 91.00 100 GLU A C 1
ATOM 764 O O . GLU A 1 100 ? 6.864 8.715 -3.029 1.00 91.00 100 GLU A O 1
ATOM 769 N N . TRP A 1 101 ? 6.954 6.495 -2.683 1.00 87.94 101 TRP A N 1
ATOM 770 C CA . TRP A 1 101 ? 8.288 6.514 -2.096 1.00 87.94 101 TRP A CA 1
ATOM 771 C C . TRP A 1 101 ? 9.295 5.914 -3.063 1.00 87.94 101 TRP A C 1
ATOM 773 O O . TRP A 1 101 ? 9.330 4.704 -3.282 1.00 87.94 101 TRP A O 1
ATOM 783 N N . SER A 1 102 ? 10.158 6.760 -3.611 1.00 86.12 102 SER A N 1
ATOM 784 C CA . SER A 1 102 ? 11.229 6.324 -4.499 1.00 86.12 102 SER A CA 1
ATOM 785 C C . SER A 1 102 ? 12.606 6.478 -3.851 1.00 86.12 102 SER A C 1
ATOM 787 O O . SER A 1 102 ? 12.785 7.214 -2.877 1.00 86.12 102 SER A O 1
ATOM 789 N N . SER A 1 103 ? 13.593 5.744 -4.364 1.00 79.69 103 SER A N 1
ATOM 790 C CA . SER A 1 103 ? 14.998 5.903 -3.981 1.00 79.69 103 SER A CA 1
ATOM 791 C C . SER A 1 103 ? 15.893 6.047 -5.211 1.00 79.69 103 SER A C 1
ATOM 793 O O . SER A 1 103 ? 15.628 5.479 -6.273 1.00 79.69 103 SER A O 1
ATOM 795 N N . GLY A 1 104 ? 16.985 6.797 -5.053 1.00 72.94 104 GLY A N 1
ATOM 796 C CA . GLY A 1 104 ? 17.949 7.072 -6.115 1.00 72.94 104 GLY A CA 1
AT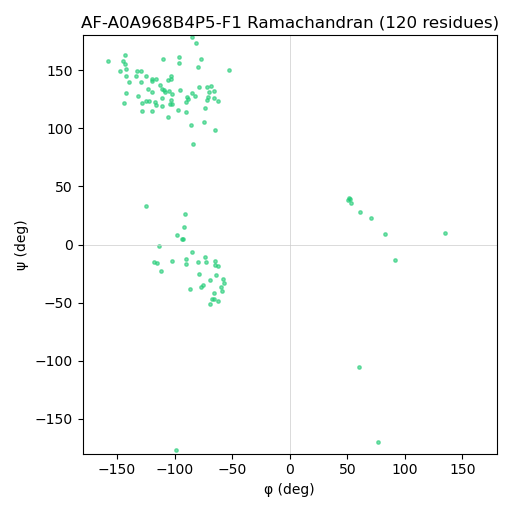OM 797 C C . GLY A 1 104 ? 17.476 8.114 -7.134 1.00 72.94 104 GLY A C 1
ATOM 798 O O . GLY A 1 104 ? 16.477 8.800 -6.948 1.00 72.94 104 GLY A O 1
ATOM 799 N N . VAL A 1 105 ? 18.231 8.240 -8.226 1.00 73.88 105 VAL A N 1
ATOM 800 C CA . VAL A 1 105 ? 17.982 9.228 -9.296 1.00 73.88 105 VAL A CA 1
ATOM 801 C C . VAL A 1 105 ? 17.065 8.706 -10.405 1.00 73.88 105 VAL A C 1
ATOM 803 O O . VAL A 1 105 ? 16.593 9.480 -11.229 1.00 73.88 105 VAL A O 1
ATOM 806 N N . SER A 1 106 ? 16.810 7.396 -10.433 1.00 73.44 106 SER A N 1
ATOM 807 C CA . SER A 1 106 ? 15.963 6.730 -11.428 1.00 73.44 106 SER A CA 1
ATOM 808 C C . SER A 1 106 ? 14.501 6.589 -10.995 1.00 73.44 106 SER A C 1
ATOM 810 O O . SER A 1 106 ? 13.731 5.949 -11.706 1.00 73.44 106 SER A O 1
ATOM 812 N N . GLN A 1 107 ? 14.124 7.154 -9.838 1.00 73.88 107 GLN A N 1
ATOM 813 C CA . GLN A 1 107 ? 12.780 7.038 -9.257 1.00 73.88 107 GLN A CA 1
ATOM 814 C C . GLN A 1 107 ? 12.298 5.576 -9.147 1.00 73.88 107 GLN A C 1
ATOM 816 O O . GLN A 1 107 ? 11.150 5.262 -9.450 1.00 73.88 107 GLN A O 1
ATOM 821 N N . GLY A 1 108 ? 13.193 4.657 -8.766 1.00 74.12 108 GLY A N 1
ATOM 822 C CA . GLY A 1 108 ? 12.848 3.253 -8.520 1.00 74.12 108 GLY A CA 1
ATOM 823 C C . GLY A 1 108 ? 12.248 3.037 -7.131 1.00 74.12 108 GLY A C 1
ATOM 824 O O . GLY A 1 108 ? 12.247 3.957 -6.310 1.00 74.12 108 GLY A O 1
ATOM 825 N N . ARG A 1 109 ? 11.779 1.813 -6.847 1.00 82.12 109 ARG A N 1
ATOM 826 C CA . ARG A 1 109 ? 11.166 1.461 -5.555 1.00 82.12 109 ARG A CA 1
ATOM 827 C C . ARG A 1 109 ? 12.058 1.839 -4.376 1.00 82.12 109 ARG A C 1
ATOM 829 O O . ARG A 1 109 ? 13.288 1.776 -4.459 1.00 82.12 109 ARG A O 1
ATOM 836 N N . HIS A 1 110 ? 11.444 2.140 -3.240 1.00 79.19 110 HIS A N 1
ATOM 837 C CA . HIS A 1 110 ? 12.198 2.349 -2.015 1.00 79.19 110 HIS A CA 1
ATOM 838 C C . HIS A 1 110 ? 12.885 1.042 -1.567 1.00 79.19 110 HIS A C 1
ATOM 840 O O . HIS A 1 110 ? 12.257 -0.015 -1.506 1.00 79.19 110 HIS A O 1
ATOM 846 N N . TYR A 1 111 ? 14.182 1.102 -1.238 1.00 77.12 111 TYR A N 1
ATOM 847 C CA . TYR A 1 111 ? 14.982 -0.092 -0.920 1.00 77.12 111 TYR A CA 1
ATOM 848 C C . TYR A 1 111 ? 14.669 -0.722 0.444 1.00 77.12 111 TYR A C 1
ATOM 850 O O . TYR A 1 111 ? 15.070 -1.857 0.692 1.00 77.12 111 TYR A O 1
ATOM 858 N N . SER A 1 112 ? 13.961 -0.019 1.335 1.00 73.69 112 SER A N 1
ATOM 859 C CA . SER A 1 112 ? 13.577 -0.591 2.630 1.00 73.69 112 SER A CA 1
ATOM 860 C C . SER A 1 112 ? 12.596 -1.749 2.442 1.00 73.69 112 SER A C 1
ATOM 862 O O . SER A 1 112 ? 11.535 -1.592 1.829 1.00 73.69 112 SER A O 1
ATOM 864 N N . SER A 1 113 ? 12.943 -2.898 3.019 1.00 71.44 113 SER A N 1
ATOM 865 C CA . SER A 1 113 ? 12.166 -4.141 2.973 1.00 71.44 113 SER A CA 1
ATOM 866 C C . SER A 1 113 ? 11.637 -4.588 4.337 1.00 71.44 113 SER A C 1
ATOM 868 O O . SER A 1 113 ? 10.742 -5.423 4.393 1.00 71.44 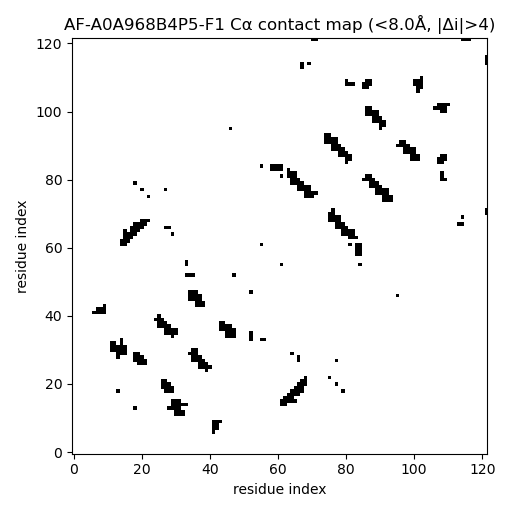113 SER A O 1
ATOM 870 N N . SER A 1 114 ? 12.164 -4.045 5.436 1.00 69.44 114 SER A N 1
ATOM 871 C CA . SER A 1 114 ? 11.783 -4.408 6.803 1.00 69.44 114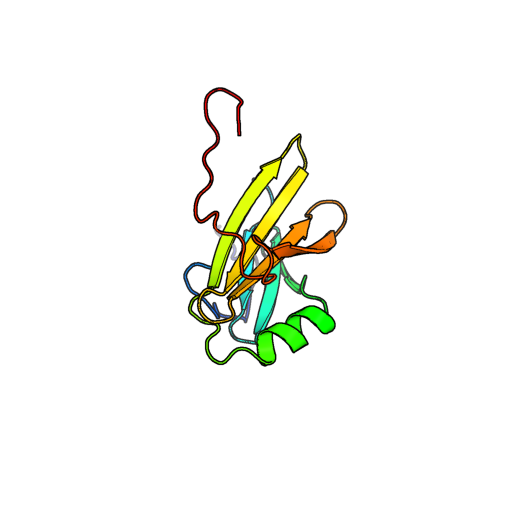 SER A CA 1
ATOM 872 C C . SER A 1 114 ? 11.779 -3.189 7.716 1.00 69.44 114 SER A C 1
ATOM 874 O O . SER A 1 114 ? 12.498 -2.220 7.475 1.00 69.44 114 SER A O 1
ATOM 876 N N . TYR A 1 115 ? 10.996 -3.271 8.785 1.00 76.62 115 TYR A N 1
ATOM 877 C CA . TYR A 1 115 ? 10.889 -2.255 9.822 1.00 76.62 115 TYR A CA 1
ATOM 878 C C . TYR A 1 115 ? 10.802 -2.940 11.188 1.00 76.62 115 TYR A C 1
ATOM 880 O O . TYR A 1 115 ? 10.145 -3.976 11.308 1.00 76.62 115 TYR A O 1
ATOM 888 N N . ALA A 1 116 ? 11.472 -2.384 12.196 1.00 77.12 116 ALA A N 1
ATOM 889 C CA . ALA A 1 116 ? 11.462 -2.905 13.556 1.00 77.12 116 ALA A CA 1
ATOM 890 C C . ALA A 1 116 ? 11.452 -1.743 14.550 1.00 77.12 116 ALA A C 1
ATOM 892 O O . ALA A 1 116 ? 12.287 -0.854 14.461 1.00 77.12 116 ALA A O 1
ATOM 893 N N . PHE A 1 117 ? 10.543 -1.782 15.521 1.00 73.88 117 PHE A N 1
ATOM 894 C CA . PHE A 1 117 ? 10.506 -0.817 16.616 1.00 73.88 117 PHE A CA 1
ATOM 895 C C . PHE A 1 117 ? 11.089 -1.447 17.881 1.00 73.88 117 PHE A C 1
ATOM 897 O O . PHE A 1 117 ? 10.583 -2.464 18.363 1.00 73.88 117 PHE A O 1
ATOM 904 N N . ALA A 1 118 ? 12.142 -0.844 18.432 1.00 70.88 118 ALA A N 1
ATOM 905 C CA . ALA A 1 118 ? 12.798 -1.318 19.648 1.00 70.88 118 ALA A CA 1
ATOM 906 C C . ALA A 1 118 ? 13.248 -0.144 20.524 1.00 70.88 118 ALA A C 1
ATOM 908 O O . ALA A 1 118 ? 13.654 0.902 20.031 1.00 70.88 118 ALA A O 1
ATOM 909 N N . PHE A 1 119 ? 13.187 -0.303 21.851 1.00 81.19 119 PHE A N 1
ATOM 910 C CA . PHE A 1 119 ? 13.649 0.711 22.817 1.00 81.19 119 PHE A CA 1
ATOM 911 C C . PHE A 1 119 ? 13.058 2.120 22.614 1.00 81.19 119 PHE A C 1
ATOM 913 O O . PHE A 1 119 ? 13.734 3.119 22.855 1.00 81.19 119 PHE A O 1
ATOM 920 N N . ARG A 1 120 ? 11.789 2.202 22.190 1.00 69.75 120 ARG A N 1
ATOM 921 C CA . ARG A 1 120 ? 11.105 3.459 21.832 1.00 69.75 120 ARG A CA 1
ATOM 922 C C . ARG A 1 120 ? 11.753 4.222 20.671 1.00 69.75 120 ARG A C 1
ATOM 924 O O . ARG A 1 120 ? 11.660 5.445 20.614 1.00 69.75 120 ARG A O 1
ATOM 931 N N . LYS A 1 121 ? 12.427 3.511 19.773 1.00 59.25 121 LYS A N 1
ATOM 932 C CA . LYS A 1 121 ? 13.022 4.056 18.556 1.00 59.25 121 LYS A CA 1
ATOM 933 C C . LYS A 1 121 ? 12.590 3.215 17.357 1.00 59.25 121 LYS A C 1
ATOM 935 O O . LYS A 1 121 ? 12.465 1.992 17.468 1.00 59.25 121 LYS A O 1
ATOM 940 N N . HIS A 1 122 ? 12.312 3.921 16.267 1.00 67.38 122 HIS A N 1
ATOM 941 C CA . HIS A 1 122 ? 11.955 3.387 14.957 1.00 67.38 122 HIS A CA 1
ATOM 942 C C . HIS A 1 122 ? 13.201 3.012 14.149 1.00 67.38 122 HIS A C 1
ATOM 944 O O . HIS A 1 122 ? 14.274 3.603 14.424 1.00 67.38 122 HIS A O 1
#

Radius of gyration: 15.22 Å; Cα contacts (8 Å, |Δi|>4): 233; chains: 1; bounding box: 43×31×39 Å

Solvent-accessible surface area (backbone atoms only — not comparable to full-atom values): 7130 Å² total; per-residue (Å²): 133,92,70,79,81,82,82,46,81,68,92,66,54,69,34,14,87,49,18,56,27,52,61,99,73,40,40,34,35,35,26,56,85,61,46,33,34,42,29,49,94,49,47,68,44,80,69,54,50,76,66,56,34,53,54,59,68,72,37,94,54,62,54,63,22,40,28,40,54,46,66,57,99,84,45,48,32,43,37,40,32,30,64,85,52,36,38,21,42,32,38,36,68,88,82,69,46,78,49,76,43,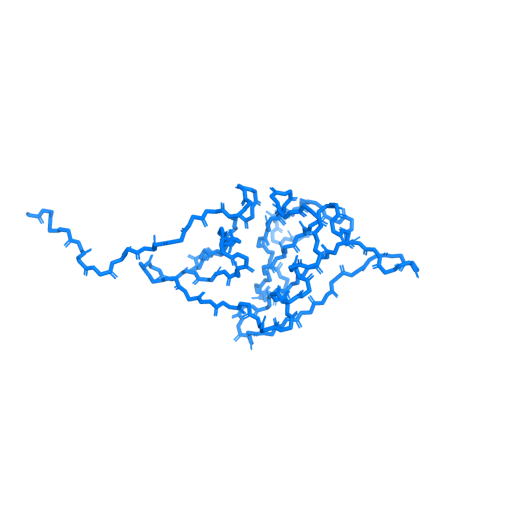59,38,81,90,80,62,32,34,45,84,78,85,79,85,70,78,55,96,95,40,110

Sequence (122 aa):
PFERVEGGIVRVGLGAIHSVANTPDLIFFFGSDGQIYGMSGSTADVISTKAIAREISNFGTVSDAHGRAINIDGQWLYVLTFVNGNRTFIYEVDGGEWFEWSSGVSQGRHYSSSYAFAFRKH

Mean predicted aligned error: 6.77 Å